Protein AF-A0A972ZF49-F1 (afdb_monomer_lite)

Radius of gyration: 18.85 Å; chains: 1; bounding box: 50×30×50 Å

Structure (mmCIF, N/CA/C/O backbone):
data_AF-A0A972ZF49-F1
#
_entry.id   AF-A0A972ZF49-F1
#
loop_
_atom_site.group_PDB
_atom_site.id
_atom_site.type_symbol
_atom_site.label_atom_id
_atom_site.label_alt_id
_atom_site.label_comp_id
_atom_site.label_asym_id
_atom_site.label_entity_id
_atom_site.label_seq_id
_atom_site.pdbx_PDB_ins_code
_atom_site.Cartn_x
_atom_site.Cartn_y
_atom_site.Cartn_z
_atom_site.occupancy
_atom_site.B_iso_or_equiv
_atom_site.auth_seq_id
_atom_site.auth_comp_id
_atom_site.auth_asym_id
_atom_site.auth_atom_id
_atom_site.pdbx_PDB_model_num
ATOM 1 N N . MET A 1 1 ? -25.012 -12.302 28.440 1.00 57.50 1 MET A N 1
ATOM 2 C CA . MET A 1 1 ? -23.698 -12.709 27.882 1.00 57.50 1 MET A CA 1
ATOM 3 C C . MET A 1 1 ? -23.263 -11.919 26.637 1.00 57.50 1 MET A C 1
ATOM 5 O O . MET A 1 1 ? -22.066 -11.767 26.459 1.00 57.50 1 MET A O 1
ATOM 9 N N . LEU A 1 2 ? -24.168 -11.318 25.848 1.00 57.53 2 LEU A N 1
ATOM 10 C CA . LEU A 1 2 ? -23.852 -10.556 24.614 1.00 57.53 2 LEU A CA 1
ATOM 11 C C . LEU A 1 2 ? -22.966 -9.295 24.781 1.00 57.53 2 LEU A C 1
ATOM 13 O O . LEU A 1 2 ? -22.313 -8.860 23.836 1.00 57.53 2 LEU A O 1
ATOM 17 N N . CYS A 1 3 ? -22.906 -8.703 25.979 1.00 59.31 3 CYS A N 1
ATOM 18 C CA . CYS A 1 3 ? -22.108 -7.491 26.221 1.00 59.31 3 CYS A CA 1
ATOM 19 C C . CYS A 1 3 ? -20.588 -7.744 26.172 1.00 59.31 3 CYS A C 1
ATOM 21 O O . CYS A 1 3 ? -19.815 -6.828 25.915 1.00 59.31 3 CYS A O 1
ATOM 23 N N . ASN A 1 4 ? -20.148 -8.984 26.416 1.00 68.38 4 ASN A N 1
ATOM 24 C CA . ASN A 1 4 ? -18.722 -9.296 26.533 1.00 68.38 4 ASN A CA 1
ATOM 25 C C . ASN A 1 4 ? -18.070 -9.607 25.171 1.00 68.38 4 ASN A C 1
ATOM 27 O O . ASN A 1 4 ? -16.895 -9.321 24.959 1.00 68.38 4 ASN A O 1
ATOM 31 N N . GLU A 1 5 ? -18.838 -10.151 24.223 1.00 69.31 5 GLU A N 1
ATOM 32 C CA . GLU A 1 5 ? -18.345 -10.487 22.878 1.00 69.31 5 GLU A CA 1
ATOM 33 C C . GLU A 1 5 ? -18.161 -9.237 22.011 1.00 69.31 5 GLU A C 1
ATOM 35 O O . GLU A 1 5 ? -17.127 -9.061 21.373 1.00 69.31 5 GLU A O 1
ATOM 40 N N . THR A 1 6 ? -19.097 -8.291 22.086 1.00 68.44 6 THR A N 1
ATOM 41 C CA . THR A 1 6 ? -19.036 -7.040 21.310 1.00 68.44 6 THR A CA 1
ATOM 42 C C . THR A 1 6 ? -17.862 -6.140 21.711 1.00 68.44 6 THR A C 1
ATOM 44 O O . THR A 1 6 ? -17.218 -5.525 20.856 1.00 68.44 6 THR A O 1
ATOM 47 N N . ALA A 1 7 ? -17.528 -6.091 23.003 1.00 73.06 7 ALA A N 1
ATOM 48 C CA . ALA A 1 7 ? -16.348 -5.380 23.493 1.00 73.06 7 ALA A CA 1
ATOM 49 C C . ALA A 1 7 ? -15.038 -6.037 23.016 1.00 73.06 7 ALA A C 1
ATOM 51 O O . ALA A 1 7 ? -14.079 -5.343 22.663 1.00 73.06 7 ALA A O 1
ATOM 52 N N . LYS A 1 8 ? -15.009 -7.374 22.960 1.00 79.19 8 LYS A N 1
ATOM 53 C CA . LYS A 1 8 ? -13.866 -8.153 22.471 1.00 79.19 8 LYS A CA 1
ATOM 54 C C . LYS A 1 8 ? -13.610 -7.905 20.980 1.00 79.19 8 LYS A C 1
ATOM 56 O O . LYS A 1 8 ? -12.460 -7.670 20.604 1.00 79.19 8 LYS A O 1
ATOM 61 N N . ASP A 1 9 ? -14.661 -7.857 20.164 1.00 77.31 9 ASP A N 1
ATOM 62 C CA . ASP A 1 9 ? -14.562 -7.594 18.722 1.00 77.31 9 ASP A CA 1
ATOM 63 C C . ASP A 1 9 ? -14.049 -6.179 18.420 1.00 77.31 9 ASP A C 1
ATOM 65 O O . ASP A 1 9 ? -13.185 -5.991 17.560 1.00 77.31 9 ASP A O 1
ATOM 69 N N . SER A 1 10 ? -14.513 -5.177 19.173 1.00 78.06 10 SER A N 1
ATOM 70 C CA . SER A 1 10 ? -14.047 -3.790 19.034 1.00 78.06 10 SER A CA 1
ATOM 71 C C . SER A 1 10 ? -12.555 -3.641 19.362 1.00 78.06 10 SER A C 1
ATOM 73 O O . SER A 1 10 ? -11.805 -2.986 18.627 1.00 78.06 10 SER A O 1
ATOM 75 N N . MET A 1 11 ? -12.088 -4.301 20.428 1.00 84.25 11 MET A N 1
ATOM 76 C CA . MET A 1 11 ? -10.667 -4.314 20.786 1.00 84.25 11 MET A CA 1
ATOM 77 C C . MET A 1 11 ? -9.815 -5.042 19.741 1.00 84.25 11 MET A C 1
ATOM 79 O O . MET A 1 11 ? -8.751 -4.541 19.367 1.00 84.25 11 MET A O 1
ATOM 83 N N . ALA A 1 12 ? -10.284 -6.187 19.234 1.00 85.69 12 ALA A N 1
ATOM 84 C CA . ALA A 1 12 ? -9.600 -6.927 18.177 1.00 85.69 12 ALA A CA 1
ATOM 85 C C . ALA A 1 12 ? -9.478 -6.088 16.894 1.00 85.69 12 ALA A C 1
ATOM 87 O O . ALA A 1 12 ? -8.382 -5.962 16.347 1.00 85.69 12 ALA A O 1
ATOM 88 N N . TYR A 1 13 ? -10.559 -5.427 16.469 1.00 83.69 13 TYR A N 1
ATOM 89 C CA . TYR A 1 13 ? -10.558 -4.566 15.286 1.00 83.69 13 TYR A CA 1
ATOM 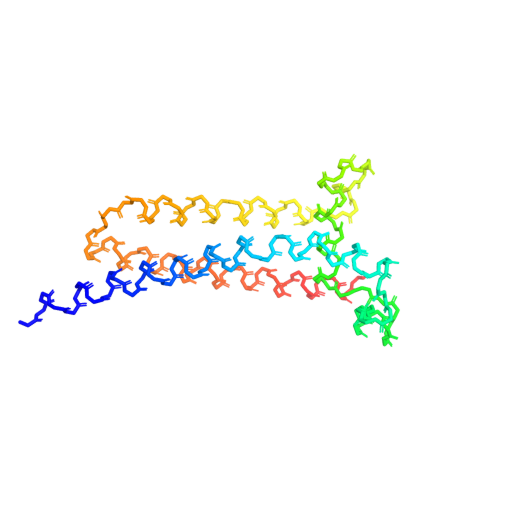90 C C . TYR A 1 13 ? -9.597 -3.377 15.417 1.00 83.69 13 TYR A C 1
ATOM 92 O O . TYR A 1 13 ? -8.849 -3.067 14.484 1.00 83.69 13 TYR A O 1
ATOM 100 N N . ARG A 1 14 ? -9.555 -2.726 16.587 1.00 85.69 14 ARG A N 1
ATOM 101 C CA . ARG A 1 14 ? -8.581 -1.658 16.869 1.00 85.69 14 ARG A CA 1
ATOM 102 C C . ARG A 1 14 ? -7.142 -2.165 16.815 1.00 85.69 14 ARG A C 1
ATOM 104 O O . ARG A 1 14 ? -6.295 -1.506 16.216 1.00 85.69 14 ARG A O 1
ATOM 111 N N . ARG A 1 15 ? -6.863 -3.335 17.397 1.00 88.44 15 ARG A N 1
ATOM 112 C CA . ARG A 1 15 ? -5.525 -3.943 17.364 1.00 88.44 15 ARG A CA 1
ATOM 113 C C . ARG A 1 15 ? -5.091 -4.250 15.932 1.00 88.44 15 ARG A C 1
ATOM 115 O O . ARG A 1 15 ? -3.968 -3.919 15.567 1.00 88.44 15 ARG A O 1
ATOM 122 N N . THR A 1 16 ? -5.977 -4.815 15.115 1.00 87.12 16 THR A N 1
ATOM 123 C CA . THR A 1 16 ? -5.701 -5.098 13.700 1.00 87.12 16 THR A CA 1
ATOM 124 C C . THR A 1 16 ? -5.410 -3.823 12.914 1.00 87.12 16 THR A C 1
ATOM 126 O O . THR A 1 16 ? -4.390 -3.758 12.234 1.00 87.12 16 THR A O 1
ATOM 129 N N . ASN A 1 17 ? -6.225 -2.774 13.067 1.00 85.69 17 ASN A N 1
ATOM 130 C CA . ASN A 1 17 ? -5.968 -1.478 12.426 1.00 85.69 17 ASN A CA 1
ATOM 131 C C . ASN A 1 17 ? -4.616 -0.881 12.829 1.00 85.69 17 ASN A C 1
ATOM 133 O O . ASN A 1 17 ? -3.888 -0.381 11.975 1.00 85.69 17 ASN A O 1
ATOM 137 N N . LEU A 1 18 ? -4.263 -0.963 14.115 1.00 87.81 18 LEU A N 1
ATOM 138 C CA . LEU A 1 18 ? -2.972 -0.493 14.603 1.00 87.81 18 LEU A CA 1
ATOM 139 C C . LEU A 1 18 ? -1.813 -1.290 13.991 1.00 87.81 18 LEU A C 1
ATOM 141 O O . LEU A 1 18 ? -0.847 -0.688 13.536 1.00 87.81 18 LEU A O 1
ATOM 145 N N . MET A 1 19 ? -1.913 -2.622 13.933 1.00 87.25 19 MET A N 1
ATOM 146 C CA . MET A 1 19 ? -0.890 -3.463 13.298 1.00 87.25 19 MET A CA 1
ATOM 147 C C . MET A 1 19 ? -0.722 -3.129 11.815 1.00 87.25 19 MET A C 1
ATOM 149 O O . MET A 1 19 ? 0.408 -3.030 11.346 1.00 87.25 19 MET A O 1
ATOM 153 N N . ILE A 1 20 ? -1.821 -2.901 11.093 1.00 84.88 20 ILE A N 1
ATOM 154 C CA . ILE A 1 20 ? -1.777 -2.518 9.676 1.00 84.88 20 ILE A CA 1
ATOM 155 C C . ILE A 1 20 ? -1.115 -1.147 9.511 1.00 84.88 20 ILE A C 1
ATOM 157 O O . ILE A 1 20 ? -0.224 -1.000 8.679 1.00 84.88 20 ILE A O 1
ATOM 161 N N . MET A 1 21 ? -1.487 -0.157 10.328 1.00 85.12 21 MET A N 1
ATOM 162 C CA . MET A 1 21 ? -0.864 1.170 10.285 1.00 85.12 21 MET A CA 1
ATOM 163 C C . MET A 1 21 ? 0.629 1.125 10.613 1.00 85.12 21 MET A C 1
ATOM 165 O O . MET A 1 21 ? 1.419 1.761 9.921 1.00 85.12 21 MET A O 1
ATOM 169 N N . LEU A 1 22 ? 1.031 0.362 11.632 1.00 86.06 22 LEU A N 1
ATOM 170 C CA . LEU A 1 22 ? 2.442 0.163 11.969 1.00 86.06 22 LEU A CA 1
ATOM 171 C C . LEU A 1 22 ? 3.189 -0.567 10.848 1.00 86.06 22 LEU A C 1
ATOM 173 O O . LEU A 1 22 ? 4.314 -0.194 10.532 1.00 86.06 22 LEU A O 1
ATOM 177 N N . GLY A 1 23 ? 2.557 -1.557 10.212 1.00 84.19 23 GLY A N 1
ATOM 178 C CA . GLY A 1 23 ? 3.098 -2.244 9.042 1.00 84.19 23 GLY A CA 1
ATOM 179 C C . GLY A 1 23 ? 3.348 -1.282 7.883 1.00 84.19 23 GLY A C 1
ATOM 180 O O . GLY A 1 23 ? 4.449 -1.253 7.337 1.00 84.19 23 GLY A O 1
ATOM 181 N N . TRP A 1 24 ? 2.377 -0.426 7.566 1.00 79.62 24 TRP A N 1
ATOM 182 C CA . TRP A 1 24 ? 2.527 0.622 6.556 1.00 79.62 24 TRP A CA 1
ATOM 183 C C . TRP A 1 24 ? 3.642 1.610 6.912 1.00 79.62 24 TRP A C 1
ATOM 185 O O . TRP A 1 24 ? 4.553 1.817 6.110 1.00 79.62 24 TRP A O 1
ATOM 195 N N . LEU A 1 25 ? 3.623 2.167 8.126 1.00 81.12 25 LEU A N 1
ATOM 196 C CA . LEU A 1 25 ? 4.641 3.110 8.595 1.00 81.12 25 LEU A CA 1
ATOM 197 C C . LEU A 1 25 ? 6.043 2.495 8.632 1.00 81.12 25 LEU A C 1
ATOM 199 O O . LEU A 1 25 ? 7.004 3.204 8.363 1.00 81.12 25 LEU A O 1
ATOM 203 N N . GLY A 1 26 ? 6.171 1.201 8.929 1.00 79.81 26 GLY A N 1
ATOM 204 C CA . GLY A 1 26 ? 7.441 0.476 8.871 1.00 79.81 26 GLY A CA 1
ATOM 205 C C . GLY A 1 26 ? 7.878 0.144 7.442 1.00 79.81 26 GLY A C 1
ATOM 206 O O . GLY A 1 26 ? 9.067 0.188 7.132 1.00 79.81 26 GLY A O 1
ATOM 207 N N . SER A 1 27 ? 6.928 -0.136 6.548 1.00 74.94 27 SER A N 1
ATOM 208 C CA . SER A 1 27 ? 7.214 -0.483 5.152 1.00 74.94 27 SER A CA 1
ATOM 209 C C . SER A 1 27 ? 7.683 0.710 4.319 1.00 74.94 27 SER A C 1
ATOM 211 O O . SER A 1 27 ? 8.505 0.523 3.429 1.00 74.94 27 SER A O 1
ATOM 213 N N . ILE A 1 28 ? 7.237 1.936 4.616 1.00 73.88 28 ILE A N 1
ATOM 214 C CA . ILE A 1 28 ? 7.633 3.140 3.866 1.00 73.88 28 ILE A CA 1
ATOM 215 C C . ILE A 1 28 ? 9.152 3.400 3.970 1.00 73.88 28 ILE A C 1
ATOM 217 O O . ILE A 1 28 ? 9.799 3.483 2.925 1.00 73.88 28 ILE A O 1
ATOM 221 N N . PRO A 1 29 ? 9.771 3.467 5.168 1.00 71.62 29 PRO A N 1
ATOM 222 C CA . PRO A 1 29 ? 11.221 3.568 5.307 1.00 71.62 29 PRO A CA 1
ATOM 223 C C . PRO A 1 29 ? 11.958 2.434 4.603 1.00 71.62 29 PRO A C 1
ATOM 225 O O . PRO A 1 29 ? 12.968 2.690 3.959 1.00 71.62 29 PRO A O 1
ATOM 228 N N . VAL A 1 30 ? 11.442 1.202 4.668 1.00 71.38 30 VAL A N 1
ATOM 229 C CA . VAL A 1 30 ? 12.044 0.050 3.982 1.00 71.38 30 VAL A CA 1
ATOM 230 C C . VAL A 1 30 ? 11.983 0.231 2.464 1.00 71.38 30 VAL A C 1
ATOM 232 O O . VAL A 1 30 ? 13.007 0.104 1.802 1.00 71.38 30 VAL A O 1
ATOM 235 N N . LEU A 1 31 ? 10.836 0.612 1.900 1.00 70.19 31 LEU A N 1
ATOM 236 C CA . LEU A 1 31 ? 10.674 0.884 0.466 1.00 70.19 31 LEU A CA 1
ATOM 237 C C . LEU A 1 31 ? 11.590 2.018 -0.020 1.00 70.19 31 LEU A C 1
ATOM 239 O O . LEU A 1 31 ? 12.085 1.973 -1.146 1.00 70.19 31 LEU A O 1
ATOM 243 N N . LEU A 1 32 ? 11.845 3.017 0.827 1.00 69.38 32 LEU A N 1
ATOM 244 C CA . LEU A 1 32 ? 12.759 4.123 0.529 1.00 69.38 32 LEU A CA 1
ATOM 245 C C . LEU A 1 32 ? 14.236 3.743 0.698 1.00 69.38 32 LEU A C 1
ATOM 247 O O . LEU A 1 32 ? 15.080 4.224 -0.063 1.00 69.38 32 LEU A O 1
ATOM 251 N N . ALA A 1 33 ? 14.547 2.882 1.668 1.00 72.50 33 ALA A N 1
ATOM 252 C CA . ALA A 1 33 ? 15.901 2.448 1.988 1.00 72.50 33 ALA A CA 1
ATOM 253 C C . ALA A 1 33 ? 16.402 1.347 1.050 1.00 72.50 33 ALA A C 1
ATOM 255 O O . ALA A 1 33 ? 17.576 1.358 0.700 1.00 72.50 33 ALA A O 1
ATOM 256 N N . VAL A 1 34 ? 15.540 0.434 0.591 1.00 72.75 34 VAL A N 1
ATOM 257 C CA . VAL A 1 34 ? 15.919 -0.705 -0.265 1.00 72.75 34 VAL A CA 1
ATOM 258 C C . VAL A 1 34 ? 16.723 -0.283 -1.500 1.00 72.75 34 VAL A C 1
ATOM 260 O O . VAL A 1 34 ? 17.764 -0.882 -1.732 1.00 72.75 34 VAL A O 1
ATOM 263 N N . PRO A 1 35 ? 16.369 0.768 -2.260 1.00 67.44 35 PRO A N 1
ATOM 264 C CA . PRO A 1 35 ? 17.189 1.193 -3.393 1.00 67.44 35 PRO A CA 1
ATOM 265 C C . PRO A 1 35 ? 18.560 1.752 -2.989 1.00 67.44 35 PRO A C 1
ATOM 267 O O . PRO A 1 35 ? 19.527 1.611 -3.733 1.00 67.44 35 PRO A O 1
ATOM 270 N N . TRP A 1 36 ? 18.659 2.411 -1.829 1.00 73.44 36 TRP A N 1
ATOM 271 C CA . TRP A 1 36 ? 19.944 2.860 -1.280 1.00 73.44 36 TRP A CA 1
ATOM 272 C C . TRP A 1 36 ? 20.784 1.653 -0.843 1.00 73.44 36 TRP A C 1
ATOM 274 O O . TRP A 1 36 ? 21.946 1.543 -1.225 1.00 73.44 36 TRP A O 1
ATOM 284 N N . LEU A 1 37 ? 20.165 0.694 -0.149 1.00 76.94 37 LEU A N 1
ATOM 285 C CA . LEU A 1 37 ? 20.777 -0.572 0.252 1.00 76.94 37 LEU A CA 1
ATOM 286 C C . LEU A 1 37 ? 21.215 -1.397 -0.962 1.00 76.94 37 LEU A C 1
ATOM 288 O O . LEU A 1 37 ? 22.308 -1.931 -0.950 1.00 76.94 37 LEU A O 1
ATOM 292 N N . GLN A 1 38 ? 20.444 -1.451 -2.044 1.00 71.69 38 GLN A N 1
ATOM 293 C CA . GLN A 1 38 ? 20.864 -2.105 -3.287 1.00 71.69 38 GLN A CA 1
ATOM 294 C C . GLN A 1 38 ? 22.054 -1.390 -3.938 1.00 71.69 38 GLN A C 1
ATOM 296 O O . GLN A 1 38 ? 22.946 -2.045 -4.467 1.00 71.69 38 GLN A O 1
ATOM 301 N N . THR A 1 39 ? 22.105 -0.056 -3.866 1.00 72.06 39 THR A N 1
ATOM 302 C CA . THR A 1 39 ? 23.211 0.730 -4.440 1.00 72.06 39 THR A CA 1
ATOM 303 C C . THR A 1 39 ? 24.517 0.528 -3.665 1.00 72.06 39 THR A C 1
ATOM 305 O O . THR A 1 39 ? 25.578 0.421 -4.270 1.00 72.06 39 THR A O 1
ATOM 308 N N . HIS A 1 40 ? 24.453 0.469 -2.331 1.00 81.12 40 HIS A N 1
ATOM 309 C CA . HIS A 1 40 ? 25.642 0.437 -1.467 1.00 81.12 40 HIS A CA 1
ATOM 310 C C . HIS A 1 40 ? 25.979 -0.952 -0.900 1.00 81.12 40 HIS A C 1
ATOM 312 O O . HIS A 1 40 ? 27.123 -1.210 -0.539 1.00 81.12 40 HIS A O 1
ATOM 318 N N . LEU A 1 41 ? 24.999 -1.852 -0.828 1.00 83.12 41 LEU A N 1
ATOM 319 C CA . LEU A 1 41 ? 25.074 -3.202 -0.256 1.00 83.12 41 LEU A CA 1
ATOM 320 C C . LEU A 1 41 ? 24.423 -4.242 -1.190 1.00 83.12 41 LEU A C 1
ATOM 322 O O . LEU A 1 41 ? 23.880 -5.241 -0.723 1.00 83.12 41 LEU A O 1
ATOM 326 N N . GLY A 1 42 ? 24.466 -4.032 -2.511 1.00 70.00 42 GLY A N 1
ATOM 327 C CA . GLY A 1 42 ? 23.820 -4.911 -3.500 1.00 70.00 42 GLY A CA 1
ATOM 328 C C . GLY A 1 42 ? 24.277 -6.377 -3.470 1.00 70.00 42 GLY A C 1
ATOM 329 O O . GLY A 1 42 ? 23.554 -7.254 -3.928 1.00 70.00 42 GLY A O 1
ATOM 330 N N . TRP A 1 43 ? 25.438 -6.665 -2.869 1.00 79.44 43 TRP A N 1
ATOM 331 C CA . TRP A 1 43 ? 25.904 -8.032 -2.609 1.00 79.44 43 TRP A CA 1
ATOM 332 C C . TRP A 1 43 ? 25.086 -8.755 -1.521 1.00 79.44 43 TRP A C 1
ATOM 334 O O . TRP A 1 43 ? 24.992 -9.978 -1.544 1.00 79.44 43 TRP A O 1
ATOM 344 N N . LEU A 1 44 ? 24.486 -8.008 -0.587 1.00 79.31 44 LEU A N 1
ATOM 345 C CA . LEU A 1 44 ? 23.603 -8.514 0.470 1.00 79.31 44 LEU A CA 1
ATOM 346 C C . LEU A 1 44 ? 22.122 -8.410 0.072 1.00 79.31 44 LEU A C 1
ATOM 348 O O . LEU A 1 44 ? 21.304 -9.220 0.500 1.00 79.31 44 LEU A O 1
ATOM 352 N N . TYR A 1 45 ? 21.786 -7.419 -0.758 1.00 69.56 45 TYR A N 1
ATOM 353 C CA . TYR A 1 45 ? 20.439 -7.176 -1.270 1.00 69.56 45 TYR A CA 1
ATOM 354 C C . TYR A 1 45 ? 20.392 -7.409 -2.783 1.00 69.56 45 TYR A C 1
ATOM 356 O O . TYR A 1 45 ? 20.513 -6.445 -3.546 1.00 69.56 45 TYR A O 1
ATOM 364 N N . PRO A 1 46 ? 20.214 -8.668 -3.230 1.00 67.88 46 PRO A N 1
ATOM 365 C CA . PRO A 1 46 ? 20.152 -8.979 -4.648 1.00 67.88 46 PRO A CA 1
ATOM 366 C C . PRO A 1 46 ? 18.998 -8.242 -5.341 1.00 67.88 46 PRO A C 1
ATOM 368 O O . PRO A 1 46 ? 17.985 -7.877 -4.733 1.00 67.88 46 PRO A O 1
ATOM 371 N N . SER A 1 47 ? 19.161 -8.026 -6.645 1.00 72.88 47 SER A N 1
ATOM 372 C CA . SER A 1 47 ? 18.090 -7.562 -7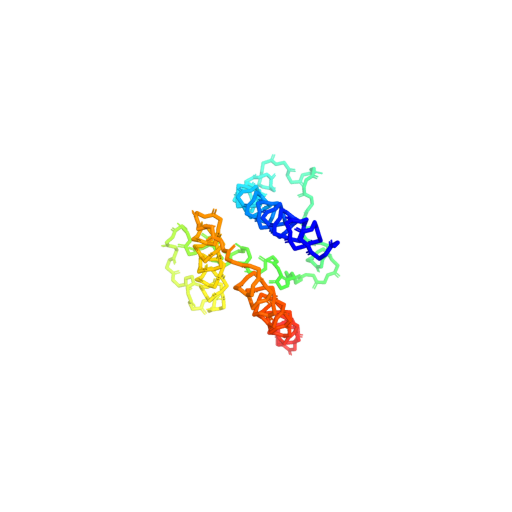.528 1.00 72.88 47 SER A CA 1
ATOM 373 C C . SER A 1 47 ? 16.877 -8.499 -7.484 1.00 72.88 47 SER A C 1
ATOM 375 O O . SER A 1 47 ? 16.942 -9.629 -6.995 1.00 72.88 47 SER A O 1
ATOM 377 N N . CYS A 1 48 ? 15.735 -8.015 -7.977 1.00 78.06 48 CYS A N 1
ATOM 378 C CA . CYS A 1 48 ? 14.504 -8.797 -8.021 1.00 78.06 48 CYS A CA 1
ATOM 379 C C . CYS A 1 48 ? 14.752 -10.153 -8.700 1.00 78.06 48 CYS A C 1
ATOM 381 O O . CYS A 1 48 ? 15.294 -10.191 -9.801 1.00 78.06 48 CYS A O 1
ATOM 383 N N . LEU A 1 49 ? 14.299 -11.261 -8.104 1.00 77.44 49 LEU A N 1
ATOM 384 C CA . LEU A 1 49 ? 14.468 -12.594 -8.699 1.00 77.44 49 LEU A CA 1
ATOM 385 C C . LEU A 1 49 ? 13.914 -12.659 -10.132 1.00 77.44 49 LEU A C 1
ATOM 387 O O . LEU A 1 49 ? 14.487 -13.308 -10.997 1.00 77.44 49 LEU A O 1
ATOM 391 N N . LEU A 1 50 ? 12.816 -11.952 -10.410 1.00 77.44 50 LEU A N 1
ATOM 392 C CA . LEU A 1 50 ? 12.243 -11.909 -11.753 1.00 77.44 50 LEU A CA 1
ATOM 393 C C . LEU A 1 50 ? 13.134 -11.160 -12.753 1.00 77.44 50 LEU A C 1
ATOM 395 O O . LEU A 1 50 ? 13.233 -11.557 -13.912 1.00 77.44 50 LEU A O 1
ATOM 399 N N . GLU A 1 51 ? 13.818 -10.119 -12.287 1.00 80.31 51 GLU A N 1
ATOM 400 C CA . GLU A 1 51 ? 14.797 -9.380 -13.079 1.00 80.31 51 GLU A CA 1
ATOM 401 C C . GLU A 1 51 ? 16.020 -10.253 -13.359 1.00 80.31 51 GLU A C 1
ATOM 403 O O . GLU A 1 51 ? 16.472 -10.319 -14.496 1.00 80.31 51 GLU A O 1
ATOM 408 N N . GLN A 1 52 ? 16.482 -11.016 -12.368 1.00 80.56 52 GLN A N 1
ATOM 409 C CA . GLN A 1 52 ? 17.587 -11.962 -12.534 1.00 80.56 52 GLN A CA 1
ATOM 410 C C . GLN A 1 52 ? 17.247 -13.101 -13.500 1.00 80.56 52 GLN A C 1
ATOM 412 O O . GLN A 1 52 ? 18.069 -13.469 -14.334 1.00 80.56 52 GLN A O 1
ATOM 417 N N . LEU A 1 53 ? 16.038 -13.661 -13.402 1.00 82.25 53 LEU A N 1
ATOM 418 C CA . LEU A 1 53 ? 15.638 -14.823 -14.197 1.00 82.25 53 LEU A CA 1
ATOM 419 C C . LEU A 1 53 ? 15.159 -14.463 -15.605 1.00 82.25 53 LEU A C 1
ATOM 421 O O . LEU A 1 53 ? 15.280 -15.283 -16.513 1.00 82.25 53 LEU A O 1
ATOM 425 N N . ARG A 1 54 ? 14.547 -13.288 -15.792 1.00 79.56 54 ARG A N 1
ATOM 426 C CA . ARG A 1 54 ? 13.876 -12.921 -17.053 1.00 79.56 54 ARG A CA 1
ATOM 427 C C . ARG A 1 54 ? 14.273 -11.561 -17.616 1.00 79.56 54 ARG A C 1
ATOM 429 O O . ARG A 1 54 ? 13.706 -11.157 -18.628 1.00 79.56 54 ARG A O 1
ATOM 436 N N . GLY A 1 55 ? 15.190 -10.838 -16.973 1.00 77.62 55 GLY A N 1
ATOM 437 C CA . GLY A 1 55 ? 15.586 -9.490 -17.392 1.00 77.62 55 GLY A CA 1
ATOM 438 C C . GLY A 1 55 ? 14.458 -8.457 -17.303 1.00 77.62 55 GLY A C 1
ATOM 439 O O . GLY A 1 55 ? 14.553 -7.400 -17.919 1.00 77.62 55 GLY A O 1
ATOM 440 N N . ARG A 1 56 ? 13.365 -8.756 -16.582 1.00 73.94 56 ARG A N 1
ATOM 441 C CA . ARG A 1 56 ? 12.205 -7.866 -16.412 1.00 73.94 56 ARG A CA 1
ATOM 442 C C . ARG A 1 56 ? 11.954 -7.589 -14.937 1.00 73.94 56 ARG A C 1
ATOM 444 O O . ARG A 1 56 ? 11.946 -8.511 -14.124 1.00 73.94 56 ARG A O 1
ATOM 451 N N . THR A 1 57 ? 11.686 -6.335 -14.589 1.00 76.00 57 THR A N 1
ATOM 452 C CA . THR A 1 57 ? 11.259 -5.979 -13.231 1.00 76.00 57 THR A CA 1
ATOM 453 C C . THR A 1 57 ? 9.890 -6.590 -12.937 1.00 76.00 57 THR A C 1
ATOM 455 O O . THR A 1 57 ? 9.047 -6.704 -13.823 1.00 76.00 57 THR A O 1
ATOM 458 N N . CYS A 1 58 ? 9.646 -7.026 -11.699 1.00 79.94 58 CYS A N 1
ATOM 459 C CA . CYS A 1 58 ? 8.313 -7.496 -11.325 1.00 79.94 58 CYS A CA 1
ATOM 460 C C . CYS A 1 58 ? 7.342 -6.314 -11.131 1.00 79.94 58 CYS A C 1
ATOM 462 O O . CYS A 1 58 ? 7.795 -5.194 -10.867 1.00 79.94 58 CYS A O 1
ATOM 464 N N . PRO A 1 59 ? 6.015 -6.545 -11.176 1.00 78.12 59 PRO A N 1
ATOM 465 C CA . PRO A 1 59 ? 5.013 -5.490 -11.028 1.00 78.12 59 PRO A CA 1
ATOM 466 C C . PRO A 1 59 ? 5.191 -4.656 -9.749 1.00 78.12 59 PRO A C 1
ATOM 468 O O . PRO A 1 59 ? 4.948 -3.450 -9.762 1.00 78.12 59 PRO A O 1
ATOM 471 N N . MET A 1 60 ? 5.650 -5.286 -8.657 1.00 77.00 60 MET A N 1
ATOM 472 C CA . MET A 1 60 ? 5.990 -4.611 -7.396 1.00 77.00 60 MET A CA 1
ATOM 473 C C . MET A 1 60 ? 7.243 -3.742 -7.512 1.00 77.00 60 MET A C 1
ATOM 475 O O . MET A 1 60 ? 7.220 -2.590 -7.096 1.00 77.00 60 MET A O 1
ATOM 479 N N . CYS A 1 61 ? 8.327 -4.246 -8.106 1.00 77.56 61 CYS A N 1
ATOM 480 C CA . CYS A 1 61 ? 9.544 -3.458 -8.316 1.00 77.56 61 CYS A CA 1
ATOM 481 C C . CYS A 1 61 ? 9.290 -2.257 -9.239 1.00 77.56 61 CYS A C 1
ATOM 483 O O . CYS A 1 61 ? 9.797 -1.165 -8.973 1.00 77.56 61 CYS A O 1
ATOM 485 N N . GLY A 1 62 ? 8.463 -2.431 -10.276 1.00 76.06 62 GLY A N 1
ATOM 486 C CA . GLY A 1 62 ? 7.995 -1.341 -11.135 1.00 76.06 62 GLY A CA 1
ATOM 487 C C . GLY A 1 62 ? 7.194 -0.289 -10.363 1.00 76.06 62 GLY A C 1
ATOM 488 O O . GLY A 1 62 ? 7.457 0.906 -10.500 1.00 76.06 62 GLY A O 1
ATOM 489 N N . LEU A 1 63 ? 6.286 -0.724 -9.483 1.00 76.81 63 LEU A N 1
ATOM 490 C CA . LEU A 1 63 ? 5.508 0.172 -8.626 1.00 76.81 63 LEU A CA 1
ATOM 491 C C . LEU A 1 63 ? 6.404 0.963 -7.659 1.00 76.81 63 LEU A C 1
ATOM 493 O O . LEU A 1 63 ? 6.298 2.186 -7.593 1.00 76.81 63 LEU A O 1
ATOM 497 N N . THR A 1 64 ? 7.332 0.299 -6.964 1.00 76.19 64 THR A N 1
ATOM 498 C CA . THR A 1 64 ? 8.283 0.942 -6.038 1.00 76.19 64 THR A CA 1
ATOM 499 C C . THR A 1 64 ? 9.181 1.952 -6.753 1.00 76.19 64 THR A C 1
ATOM 501 O O . THR A 1 64 ? 9.440 3.039 -6.233 1.00 76.19 64 THR A O 1
ATOM 504 N N . THR A 1 65 ? 9.621 1.628 -7.971 1.00 77.12 65 THR A N 1
ATOM 505 C CA . THR A 1 65 ? 10.423 2.536 -8.804 1.00 77.12 65 THR A CA 1
ATOM 506 C C . THR A 1 65 ? 9.619 3.773 -9.197 1.00 77.12 65 THR A C 1
ATOM 508 O O . THR A 1 65 ? 10.104 4.894 -9.029 1.00 77.12 65 THR A O 1
ATOM 511 N N . GLY A 1 66 ? 8.366 3.587 -9.619 1.00 80.31 66 GLY A N 1
ATOM 512 C CA . GLY A 1 66 ? 7.460 4.687 -9.941 1.00 80.31 66 GLY A CA 1
ATOM 513 C C . GLY A 1 66 ? 7.168 5.595 -8.751 1.00 80.31 66 GLY A C 1
ATOM 514 O O . GLY A 1 66 ? 7.292 6.813 -8.863 1.00 80.31 66 GLY A O 1
ATOM 515 N N . LEU A 1 67 ? 6.874 5.017 -7.582 1.00 76.88 67 LEU A N 1
ATOM 516 C CA . LEU A 1 67 ? 6.670 5.775 -6.342 1.00 76.88 67 LEU A CA 1
ATOM 517 C C . LEU A 1 67 ? 7.904 6.618 -5.998 1.00 76.88 67 LEU A C 1
ATOM 519 O O . LEU A 1 67 ? 7.780 7.794 -5.664 1.00 76.88 67 LEU A O 1
ATOM 523 N N . ARG A 1 68 ? 9.107 6.052 -6.132 1.00 77.38 68 ARG A N 1
ATOM 524 C CA . ARG A 1 68 ? 10.359 6.778 -5.889 1.00 77.38 68 ARG A CA 1
ATOM 525 C C . ARG A 1 68 ? 10.561 7.928 -6.874 1.00 77.38 68 ARG A C 1
ATOM 527 O O . ARG A 1 68 ? 10.983 9.004 -6.455 1.00 77.38 68 ARG A O 1
ATOM 534 N N . ALA A 1 69 ? 10.295 7.702 -8.158 1.00 80.00 69 ALA A N 1
ATOM 535 C CA . ALA A 1 69 ? 10.417 8.728 -9.189 1.00 80.00 69 ALA A CA 1
ATOM 536 C C . ALA A 1 69 ? 9.476 9.912 -8.905 1.00 80.00 69 ALA A C 1
ATOM 538 O O . ALA A 1 69 ? 9.904 11.064 -8.992 1.00 80.00 69 ALA A O 1
ATOM 539 N N . ILE A 1 70 ? 8.245 9.626 -8.460 1.00 80.94 70 ILE A N 1
ATOM 540 C CA . ILE A 1 70 ? 7.274 10.635 -8.008 1.00 80.94 70 ILE A CA 1
ATOM 541 C C . ILE A 1 70 ? 7.801 11.392 -6.780 1.00 80.94 70 ILE A C 1
ATOM 543 O O . ILE A 1 70 ? 7.835 12.619 -6.794 1.00 80.94 70 ILE A O 1
ATOM 547 N N . LEU A 1 71 ? 8.273 10.688 -5.743 1.00 77.25 71 LEU A N 1
ATOM 548 C CA . LEU A 1 71 ? 8.784 11.319 -4.513 1.00 77.25 71 LEU A CA 1
ATOM 549 C C . LEU A 1 71 ? 10.028 12.186 -4.747 1.00 77.25 71 LEU A C 1
ATOM 551 O O . LEU A 1 71 ? 10.236 13.168 -4.040 1.00 77.25 71 LEU A O 1
ATOM 555 N N . LYS A 1 72 ? 10.856 11.838 -5.736 1.00 81.75 72 LYS A N 1
ATOM 556 C CA . LYS A 1 72 ? 12.026 12.626 -6.151 1.00 81.75 72 LYS A CA 1
ATOM 557 C C . LYS A 1 72 ? 11.695 13.737 -7.151 1.00 81.75 72 LYS A C 1
ATOM 559 O O . LYS A 1 72 ? 12.622 14.376 -7.640 1.00 81.75 72 LYS A O 1
ATOM 564 N N . ALA A 1 73 ? 10.417 13.936 -7.480 1.00 82.25 73 ALA A N 1
ATOM 565 C CA . ALA A 1 73 ? 9.955 14.891 -8.484 1.00 82.25 73 ALA A CA 1
ATOM 566 C C . ALA A 1 73 ? 10.683 14.749 -9.838 1.00 82.25 73 ALA A C 1
ATOM 568 O O . ALA A 1 73 ? 11.016 15.739 -10.488 1.00 82.25 73 ALA A O 1
ATOM 569 N N . GLN A 1 74 ? 10.957 13.511 -10.268 1.00 84.19 74 GLN A N 1
ATOM 570 C CA . GLN A 1 74 ? 11.610 13.275 -11.554 1.00 84.19 74 GLN A CA 1
ATOM 571 C C . GLN A 1 74 ? 10.667 13.647 -12.712 1.00 84.19 74 GLN A C 1
ATOM 573 O O . GLN A 1 74 ? 9.501 13.232 -12.715 1.00 84.19 74 GLN A O 1
ATOM 578 N N . PRO A 1 75 ? 11.146 14.398 -13.720 1.00 77.00 75 PRO A N 1
ATOM 579 C CA . PRO A 1 75 ? 10.334 14.742 -14.881 1.00 77.00 75 PRO A CA 1
ATOM 580 C C . PRO A 1 75 ? 9.914 13.468 -15.631 1.00 77.00 75 PRO A C 1
ATOM 582 O O . PRO A 1 75 ? 10.724 12.573 -15.854 1.00 77.00 75 PRO A O 1
ATOM 585 N N . GLY A 1 76 ? 8.630 13.367 -15.987 1.00 77.06 76 GLY A N 1
ATOM 586 C CA . GLY A 1 76 ? 8.072 12.193 -16.674 1.00 77.06 76 GLY A CA 1
ATOM 587 C C . GLY A 1 76 ? 7.752 10.985 -15.778 1.00 77.06 76 GLY A C 1
ATOM 588 O O . GLY A 1 76 ? 7.293 9.962 -16.279 1.00 77.06 76 GLY A O 1
ATOM 589 N N . ALA A 1 77 ? 7.918 11.075 -14.452 1.00 75.25 77 ALA A N 1
ATOM 590 C CA . ALA A 1 77 ? 7.609 9.960 -13.547 1.00 75.25 77 ALA A CA 1
ATOM 591 C C . ALA A 1 77 ? 6.152 9.465 -13.668 1.00 75.25 77 ALA A C 1
ATOM 593 O O . ALA A 1 77 ? 5.895 8.262 -13.671 1.00 75.25 77 ALA A O 1
ATOM 594 N N . LEU A 1 78 ? 5.203 10.395 -13.812 1.00 72.31 78 LEU A N 1
ATOM 595 C CA . LEU A 1 78 ? 3.773 10.089 -13.924 1.00 72.31 78 LEU A CA 1
ATOM 596 C C . LEU A 1 78 ? 3.394 9.458 -15.267 1.00 72.31 78 LEU A C 1
ATOM 598 O O . LEU A 1 78 ? 2.458 8.668 -15.320 1.00 72.31 78 LEU A O 1
ATOM 602 N N . THR A 1 79 ? 4.120 9.774 -16.340 1.00 77.06 79 THR A N 1
ATOM 603 C CA . THR A 1 79 ? 3.889 9.169 -17.658 1.00 77.06 79 THR A CA 1
ATOM 604 C C . THR A 1 79 ? 4.476 7.765 -17.735 1.00 77.06 79 THR A C 1
ATOM 606 O O . THR A 1 79 ? 3.861 6.880 -18.320 1.00 77.06 79 THR A O 1
ATOM 609 N N . SER A 1 80 ? 5.633 7.538 -17.106 1.00 70.06 80 SER A N 1
ATOM 610 C CA . SER A 1 80 ? 6.307 6.234 -17.104 1.00 70.06 80 SER A CA 1
ATOM 611 C C . SER A 1 80 ? 5.688 5.241 -16.115 1.00 70.06 80 SER A C 1
ATOM 613 O O . SER A 1 80 ? 5.798 4.031 -16.301 1.00 70.06 80 SER A O 1
ATOM 615 N N . HIS A 1 81 ? 5.027 5.737 -15.063 1.00 73.75 81 HIS A N 1
ATOM 616 C CA . HIS A 1 81 ? 4.430 4.913 -14.009 1.00 73.75 81 HIS A CA 1
ATOM 617 C C . HIS A 1 81 ? 3.036 5.422 -13.600 1.00 73.75 81 HIS A C 1
ATOM 619 O O . HIS A 1 81 ? 2.832 5.803 -12.443 1.00 73.75 81 HIS A O 1
ATOM 625 N N . PRO A 1 82 ? 2.048 5.406 -14.512 1.00 70.44 82 PRO A N 1
ATOM 626 C CA . PRO A 1 82 ? 0.747 6.046 -14.294 1.00 70.44 82 PRO A CA 1
ATOM 627 C C . PRO A 1 82 ? -0.013 5.483 -13.086 1.00 70.44 82 PRO A C 1
ATOM 629 O O . PRO A 1 82 ? -0.717 6.211 -12.390 1.00 70.44 82 PRO A O 1
ATOM 632 N N . LEU A 1 83 ? 0.178 4.198 -12.781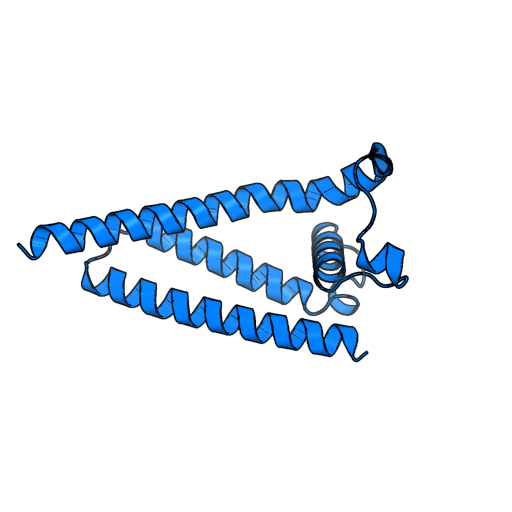 1.00 78.12 83 LEU A N 1
ATOM 633 C CA . LEU A 1 83 ? -0.497 3.528 -11.668 1.00 78.12 83 LEU A CA 1
ATOM 634 C C . LEU A 1 83 ? 0.176 3.766 -10.311 1.00 78.12 83 LEU A C 1
ATOM 636 O O . LEU A 1 83 ? -0.470 3.592 -9.278 1.00 78.12 83 LEU A O 1
ATOM 640 N N . ALA A 1 84 ? 1.443 4.193 -10.281 1.00 77.25 84 ALA A N 1
ATOM 641 C CA . ALA A 1 84 ? 2.147 4.442 -9.024 1.00 77.25 84 ALA A CA 1
ATOM 642 C C . ALA A 1 84 ? 1.479 5.563 -8.219 1.00 77.25 84 ALA A C 1
ATOM 644 O O . ALA A 1 84 ? 1.324 5.439 -7.004 1.00 77.25 84 ALA A O 1
ATOM 645 N N . LEU A 1 85 ? 1.005 6.614 -8.896 1.00 79.25 85 LEU A N 1
ATOM 646 C CA . LEU A 1 85 ? 0.264 7.691 -8.244 1.00 79.25 85 LEU A CA 1
ATOM 647 C C . LEU A 1 85 ? -1.058 7.189 -7.651 1.00 79.25 85 LEU A C 1
ATOM 649 O O . LEU A 1 85 ? -1.370 7.508 -6.508 1.00 79.25 85 LEU A O 1
ATOM 653 N N . THR A 1 86 ? -1.813 6.374 -8.392 1.00 82.81 86 THR A N 1
ATOM 654 C CA . THR A 1 86 ? -3.080 5.808 -7.908 1.00 82.81 86 THR A CA 1
ATOM 655 C C . THR A 1 86 ? -2.869 4.970 -6.651 1.00 82.81 86 THR A C 1
ATOM 657 O O . THR A 1 86 ? -3.550 5.195 -5.655 1.00 82.81 86 THR A O 1
ATOM 660 N N . PHE A 1 87 ? -1.882 4.068 -6.649 1.00 79.38 87 PHE A N 1
ATOM 661 C CA . PHE A 1 87 ? -1.548 3.277 -5.461 1.00 79.38 87 PHE A CA 1
ATOM 662 C C . PHE A 1 87 ? -1.108 4.153 -4.281 1.00 79.38 87 PHE A C 1
ATOM 664 O O . PHE A 1 87 ? -1.520 3.890 -3.152 1.00 79.38 87 PHE A O 1
ATOM 671 N N . MET A 1 88 ? -0.328 5.214 -4.527 1.00 79.88 88 MET A N 1
ATOM 672 C CA . MET A 1 88 ? 0.075 6.160 -3.480 1.00 79.88 88 MET A CA 1
ATOM 673 C C . MET A 1 88 ? -1.135 6.862 -2.855 1.00 79.88 88 MET A C 1
ATOM 675 O O . MET A 1 88 ? -1.261 6.900 -1.631 1.00 79.88 88 MET A O 1
ATOM 679 N N . VAL A 1 89 ? -2.035 7.394 -3.685 1.00 83.69 89 VAL A N 1
ATOM 680 C CA . VAL A 1 89 ? -3.236 8.110 -3.230 1.00 83.69 89 VAL A CA 1
ATOM 681 C C . VAL A 1 89 ? -4.176 7.169 -2.481 1.00 83.69 89 VAL A C 1
ATOM 683 O O . VAL A 1 89 ? -4.652 7.522 -1.403 1.00 83.69 89 VAL A O 1
ATOM 686 N N . CYS A 1 90 ? -4.405 5.959 -2.998 1.00 84.75 90 CYS A N 1
ATOM 687 C CA . CYS A 1 90 ? -5.233 4.956 -2.332 1.00 84.75 90 CYS A CA 1
ATOM 688 C C . CYS A 1 90 ? -4.644 4.532 -0.979 1.00 84.75 90 CYS A C 1
ATOM 690 O O . CYS A 1 90 ? -5.378 4.500 0.006 1.00 84.75 90 CYS A O 1
ATOM 692 N N . GLY A 1 91 ? -3.334 4.273 -0.906 1.00 82.44 91 GLY A N 1
ATOM 693 C CA . GLY A 1 91 ? -2.665 3.915 0.348 1.00 82.44 91 GLY A CA 1
ATOM 694 C C . GLY A 1 91 ? -2.709 5.040 1.386 1.00 82.44 91 GLY A C 1
ATOM 695 O O . GLY A 1 91 ? -2.986 4.799 2.561 1.00 82.44 91 GLY A O 1
ATOM 696 N N . LEU A 1 92 ? -2.517 6.294 0.957 1.00 85.00 92 LEU A N 1
ATOM 697 C CA . LEU A 1 92 ? -2.638 7.452 1.845 1.00 85.00 92 LEU A CA 1
ATOM 698 C C . LEU A 1 92 ? -4.075 7.630 2.353 1.00 85.00 92 LEU A C 1
ATOM 700 O O . LEU A 1 92 ? -4.283 7.857 3.546 1.00 85.00 92 LEU A O 1
ATOM 704 N N . ALA A 1 93 ? -5.066 7.495 1.470 1.00 86.62 93 ALA A N 1
ATOM 705 C CA . ALA A 1 93 ? -6.475 7.558 1.846 1.00 86.62 93 ALA A CA 1
ATOM 706 C C . ALA A 1 93 ? -6.846 6.450 2.846 1.00 86.62 93 ALA A C 1
ATOM 708 O O . ALA A 1 93 ? -7.551 6.722 3.819 1.00 86.62 93 ALA A O 1
ATOM 709 N N . GLU A 1 94 ? -6.330 5.231 2.658 1.00 87.00 94 GLU A N 1
ATOM 710 C CA . GLU A 1 94 ? -6.521 4.120 3.595 1.00 87.00 94 GLU A CA 1
ATOM 711 C C . GLU A 1 94 ? -5.922 4.438 4.973 1.00 87.00 94 GLU A C 1
ATOM 713 O O . GLU A 1 94 ? -6.599 4.286 5.992 1.00 87.00 94 GLU A O 1
ATOM 718 N N . LEU A 1 95 ? -4.686 4.945 5.023 1.00 86.19 95 LEU A N 1
ATOM 719 C CA . LEU A 1 95 ? -4.033 5.332 6.276 1.00 86.19 95 LEU A CA 1
ATOM 720 C C . LEU A 1 95 ? -4.808 6.414 7.029 1.00 86.19 95 LEU A C 1
ATOM 722 O O . LEU A 1 95 ? -5.004 6.299 8.241 1.00 86.19 95 LEU A O 1
ATOM 726 N N . ILE A 1 96 ? -5.283 7.438 6.318 1.00 88.50 96 ILE A N 1
ATOM 727 C CA . ILE A 1 96 ? -6.111 8.498 6.903 1.00 88.50 96 ILE A CA 1
ATOM 728 C C . ILE A 1 96 ? -7.417 7.905 7.439 1.00 88.50 96 ILE A C 1
ATOM 730 O O . ILE A 1 96 ? -7.790 8.176 8.582 1.00 88.50 96 ILE A O 1
ATOM 734 N N . ALA A 1 97 ? -8.093 7.055 6.662 1.00 87.56 97 ALA A N 1
ATOM 735 C CA . ALA A 1 97 ? -9.331 6.409 7.088 1.00 87.56 97 ALA A CA 1
ATOM 736 C C . ALA A 1 97 ? -9.123 5.568 8.359 1.00 87.56 97 ALA A C 1
ATOM 738 O O . ALA A 1 97 ? -9.882 5.710 9.321 1.00 87.56 97 ALA A O 1
ATOM 739 N N . ARG A 1 98 ? -8.061 4.755 8.419 1.00 87.06 98 ARG A N 1
ATOM 740 C CA . ARG A 1 98 ? -7.725 3.955 9.609 1.00 87.06 98 ARG A CA 1
ATOM 741 C C . ARG A 1 98 ? -7.377 4.825 10.815 1.00 87.06 98 ARG A C 1
ATOM 743 O O . ARG A 1 98 ? -7.852 4.540 11.914 1.00 87.06 98 ARG A O 1
ATOM 750 N N . ALA A 1 99 ? -6.622 5.9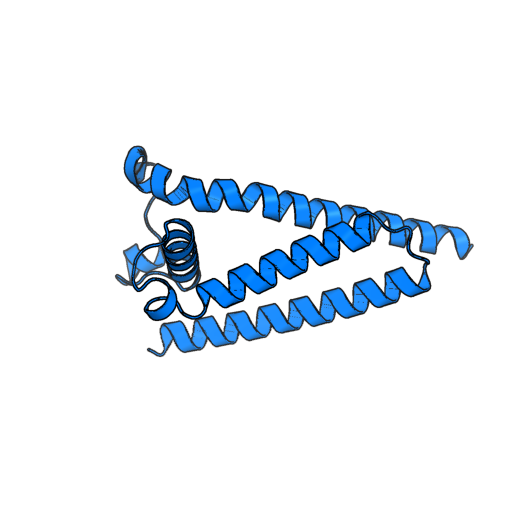08 10.625 1.00 86.25 99 ALA A N 1
ATOM 751 C CA . ALA A 1 99 ? -6.304 6.850 11.697 1.00 86.25 99 ALA A CA 1
ATOM 752 C C . ALA A 1 99 ? -7.576 7.484 12.288 1.00 86.25 99 ALA A C 1
ATOM 754 O O . ALA A 1 99 ? -7.736 7.542 13.509 1.00 86.25 99 ALA A O 1
ATOM 755 N N . LEU A 1 100 ? -8.523 7.884 11.432 1.00 88.31 100 LEU A N 1
ATOM 756 C CA . LEU A 1 100 ? -9.820 8.419 11.857 1.00 88.31 100 LEU A CA 1
ATOM 757 C C . LEU A 1 100 ? -10.661 7.371 12.604 1.00 88.31 100 LEU A C 1
ATOM 759 O O . LEU A 1 100 ? -11.293 7.698 13.613 1.00 88.31 100 LEU A O 1
ATOM 763 N N . LEU A 1 101 ? -10.650 6.114 12.150 1.00 86.19 101 LEU A N 1
ATOM 764 C CA . LEU A 1 101 ? -11.344 5.008 12.821 1.00 86.19 101 LEU A CA 1
ATOM 765 C C . LEU A 1 101 ? -10.727 4.684 14.191 1.00 86.19 101 LEU A C 1
ATOM 767 O O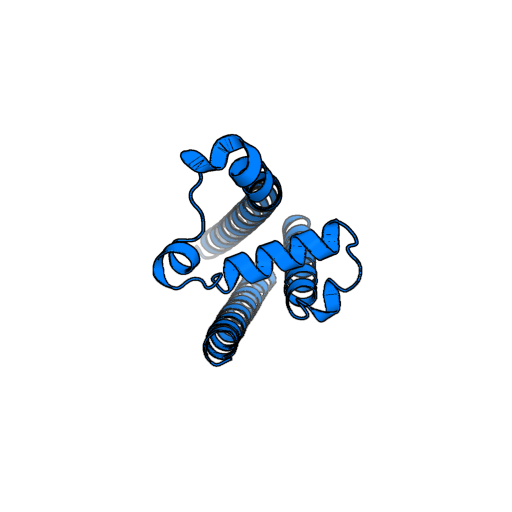 . LEU A 1 101 ? -11.465 4.420 15.140 1.00 86.19 101 LEU A O 1
ATOM 771 N N . LEU A 1 102 ? -9.399 4.753 14.330 1.00 84.44 102 LEU A N 1
ATOM 772 C CA . LEU A 1 102 ? -8.710 4.578 15.615 1.00 84.44 102 LEU A CA 1
ATOM 773 C C . LEU A 1 102 ? -8.963 5.738 16.585 1.00 84.44 102 LEU A C 1
ATOM 775 O O . LEU A 1 102 ? -9.071 5.514 17.795 1.00 84.44 102 LEU A O 1
ATOM 779 N N . ALA A 1 103 ? -9.076 6.967 16.079 1.00 86.44 103 ALA A N 1
ATOM 780 C CA . ALA A 1 103 ? -9.358 8.140 16.902 1.00 86.44 103 ALA A CA 1
ATOM 781 C C . ALA A 1 103 ? -10.787 8.122 17.476 1.00 86.44 103 ALA A C 1
ATOM 783 O O . ALA A 1 103 ? -11.024 8.631 18.573 1.00 86.44 103 ALA A O 1
ATOM 784 N N . ARG A 1 104 ? -11.748 7.503 16.776 1.00 86.62 104 ARG A N 1
ATOM 785 C CA . ARG A 1 104 ? -13.152 7.435 17.211 1.00 86.62 104 ARG A CA 1
ATOM 786 C C . ARG A 1 104 ? -13.441 6.221 18.099 1.00 86.62 104 ARG A C 1
ATOM 788 O O . ARG A 1 104 ? -12.906 5.127 17.915 1.00 86.62 104 ARG A O 1
ATOM 795 N N . ARG A 1 105 ? -14.342 6.397 19.071 1.00 83.50 105 ARG A N 1
ATOM 796 C CA . ARG A 1 105 ? -15.010 5.278 19.754 1.00 83.50 105 ARG A CA 1
ATOM 797 C C . ARG A 1 105 ? -16.226 4.882 18.923 1.00 83.50 105 ARG A C 1
ATOM 799 O O . ARG A 1 105 ? -17.184 5.641 18.850 1.00 83.50 105 ARG A O 1
ATOM 806 N N . LEU A 1 106 ? -16.145 3.730 18.269 1.00 85.06 106 LEU A N 1
ATOM 807 C CA . LEU A 1 106 ? -17.226 3.197 17.445 1.00 85.06 106 LEU A CA 1
ATOM 808 C C . LEU A 1 106 ? -18.184 2.373 18.305 1.00 85.06 106 LEU A C 1
ATOM 810 O O . LEU A 1 106 ? -17.748 1.645 19.200 1.00 85.06 106 LEU A O 1
ATOM 814 N N . THR A 1 107 ? -19.478 2.458 18.008 1.00 88.06 107 THR A N 1
ATOM 815 C CA . THR A 1 107 ? -20.467 1.520 18.551 1.00 88.06 107 THR A CA 1
ATOM 816 C C . THR A 1 107 ? -20.253 0.115 17.962 1.00 88.06 107 THR A C 1
ATOM 818 O O . THR A 1 107 ? -19.571 -0.032 16.937 1.00 88.06 107 THR A O 1
ATOM 821 N N . PRO A 1 108 ? -20.816 -0.948 18.567 1.00 84.81 108 PRO A N 1
ATOM 822 C CA . PRO A 1 108 ? -20.712 -2.302 18.017 1.00 84.81 108 PRO A CA 1
ATOM 823 C C . PRO A 1 108 ? -21.217 -2.408 16.567 1.00 84.81 108 PRO A C 1
ATOM 825 O O . PRO A 1 108 ? -20.535 -2.968 15.711 1.00 84.81 108 PRO A O 1
ATOM 828 N N . GLU A 1 109 ? -22.355 -1.784 16.260 1.00 88.50 109 GLU A N 1
ATOM 829 C CA . GLU A 1 109 ? -22.949 -1.760 14.915 1.00 88.50 109 GLU A CA 1
ATOM 830 C C . GLU A 1 109 ? -22.047 -1.045 13.897 1.00 88.50 109 GLU A C 1
ATOM 832 O O . GLU A 1 109 ? -21.813 -1.546 12.793 1.00 88.50 109 GLU A O 1
ATOM 837 N N . GLN A 1 110 ? -21.473 0.098 14.288 1.00 89.25 110 GLN A N 1
ATOM 838 C CA . GLN A 1 110 ? -20.510 0.834 13.466 1.00 89.25 110 GLN A CA 1
ATOM 839 C C . GLN A 1 110 ? -19.233 0.027 13.226 1.00 89.25 110 GLN A C 1
ATOM 841 O O . GLN A 1 110 ? -18.690 0.057 12.124 1.00 89.25 110 GLN A O 1
ATOM 846 N N . THR A 1 111 ? -18.770 -0.717 14.233 1.00 87.12 111 THR A N 1
ATOM 847 C CA . THR A 1 111 ? -17.586 -1.581 14.125 1.00 87.12 111 THR A CA 1
ATOM 848 C C . THR A 1 111 ? -17.828 -2.697 13.108 1.00 87.12 111 THR A C 1
ATOM 850 O O . THR A 1 111 ? -17.025 -2.883 12.196 1.00 87.12 111 THR A O 1
ATOM 853 N N . GLN A 1 112 ? -18.965 -3.393 13.189 1.00 87.19 112 GLN A N 1
ATOM 854 C CA . GLN A 1 112 ? -19.328 -4.437 12.224 1.00 87.19 112 GLN A CA 1
ATOM 855 C C . GLN A 1 112 ? -19.518 -3.888 10.804 1.00 87.19 112 GLN A C 1
ATOM 857 O O . GLN A 1 112 ? -19.158 -4.541 9.821 1.00 87.19 112 GLN A O 1
ATOM 862 N N . TYR A 1 113 ? -20.085 -2.689 10.668 1.00 90.12 113 TYR A N 1
ATOM 863 C CA . TYR A 1 113 ? -20.169 -2.015 9.375 1.00 90.12 113 TYR A CA 1
ATOM 864 C C . TYR A 1 113 ? -18.777 -1.690 8.815 1.00 90.12 113 TYR A C 1
ATOM 866 O O . TYR A 1 113 ? -18.491 -2.045 7.671 1.00 90.12 113 TYR A O 1
ATOM 874 N N . ALA A 1 114 ? -17.896 -1.102 9.629 1.00 87.62 114 ALA A N 1
ATOM 875 C CA . ALA A 1 114 ? -16.529 -0.772 9.237 1.00 87.62 114 ALA A CA 1
ATOM 876 C C . ALA A 1 114 ? -15.746 -2.016 8.791 1.00 87.62 114 ALA A C 1
ATOM 878 O O . ALA A 1 114 ? -15.131 -1.986 7.731 1.00 87.62 114 ALA A O 1
ATOM 879 N N . ILE A 1 115 ? -15.849 -3.133 9.522 1.00 86.56 115 ILE A N 1
ATOM 880 C CA . ILE A 1 115 ? -15.234 -4.418 9.143 1.00 86.56 115 ILE A CA 1
ATOM 881 C C . ILE A 1 115 ? -15.717 -4.884 7.762 1.00 86.56 115 ILE A C 1
ATOM 883 O O . ILE A 1 115 ? -14.907 -5.269 6.920 1.00 86.56 115 ILE A O 1
ATOM 887 N N . ARG A 1 116 ? -17.031 -4.839 7.499 1.00 90.50 116 ARG A N 1
ATOM 888 C CA . ARG A 1 116 ? -17.597 -5.270 6.207 1.00 90.50 116 ARG A CA 1
ATOM 889 C C . ARG A 1 116 ? -17.124 -4.399 5.046 1.00 90.50 116 ARG A C 1
ATOM 891 O O . ARG A 1 116 ? -16.854 -4.925 3.968 1.00 90.50 116 ARG A O 1
ATOM 898 N N . VAL A 1 117 ? -17.048 -3.086 5.250 1.00 89.19 117 VAL A N 1
ATOM 899 C CA . VAL A 1 117 ? -16.535 -2.155 4.236 1.00 89.19 117 VAL A CA 1
ATOM 900 C C . VAL A 1 117 ? -15.043 -2.386 4.003 1.00 89.19 117 VAL A C 1
ATOM 902 O O . VAL A 1 117 ? -14.637 -2.485 2.848 1.00 89.19 117 VAL A O 1
ATOM 905 N N . ASP A 1 118 ? -14.255 -2.554 5.069 1.00 87.25 118 ASP A N 1
ATOM 906 C CA . ASP A 1 118 ? -12.810 -2.807 4.991 1.00 87.25 118 ASP A CA 1
ATOM 907 C C . ASP A 1 118 ? -12.522 -4.083 4.186 1.00 87.25 118 ASP A C 1
ATOM 909 O O . ASP A 1 118 ? -11.753 -4.056 3.227 1.00 87.25 118 ASP A O 1
ATOM 913 N N . LEU A 1 119 ? -13.229 -5.179 4.482 1.00 87.56 119 LEU A N 1
ATOM 914 C CA . LEU A 1 119 ? -13.121 -6.441 3.741 1.00 87.56 119 LEU A CA 1
ATOM 915 C C . LEU A 1 119 ? -13.421 -6.279 2.246 1.00 87.56 119 LEU A C 1
ATOM 917 O O . LEU A 1 119 ? -12.678 -6.790 1.409 1.00 87.56 119 LEU A O 1
ATOM 921 N N . ARG A 1 120 ? -14.497 -5.563 1.896 1.00 90.38 120 ARG A N 1
ATOM 922 C CA . ARG A 1 120 ? -14.870 -5.324 0.491 1.00 90.38 120 ARG A CA 1
ATOM 923 C C . ARG A 1 120 ? -13.837 -4.468 -0.232 1.00 90.38 120 ARG A C 1
ATOM 925 O O . ARG A 1 120 ? -13.503 -4.772 -1.374 1.00 90.38 120 ARG A O 1
ATOM 932 N N . LEU A 1 121 ? -13.320 -3.434 0.432 1.00 86.62 121 LEU A N 1
ATOM 933 C CA . LEU A 1 121 ? -12.273 -2.573 -0.110 1.00 86.62 121 LEU A CA 1
ATOM 934 C C . LEU A 1 121 ? -11.005 -3.384 -0.411 1.00 86.62 121 LEU A C 1
ATOM 936 O O . LEU A 1 121 ? -10.490 -3.317 -1.522 1.00 86.62 121 LEU A O 1
ATOM 940 N N . HIS A 1 122 ? -10.548 -4.204 0.538 1.00 86.25 122 HIS A N 1
ATOM 941 C CA . HIS A 1 122 ? -9.346 -5.025 0.370 1.00 86.25 122 HIS A CA 1
ATOM 942 C C . HIS A 1 122 ? -9.522 -6.094 -0.704 1.00 86.25 122 HIS A C 1
ATOM 944 O O . HIS A 1 122 ? -8.630 -6.279 -1.527 1.00 86.25 122 HIS A O 1
ATOM 950 N N . ALA A 1 123 ? -10.681 -6.757 -0.750 1.00 86.94 123 ALA A N 1
ATOM 951 C CA . ALA A 1 123 ? -10.995 -7.693 -1.825 1.00 86.94 123 ALA A CA 1
ATOM 952 C C . ALA A 1 123 ? -10.944 -7.001 -3.199 1.00 86.94 123 ALA A C 1
ATOM 954 O O . ALA A 1 123 ? -10.330 -7.524 -4.128 1.00 86.94 123 ALA A O 1
ATOM 955 N N . GLY A 1 124 ? -11.515 -5.797 -3.311 1.00 87.62 124 GLY A N 1
ATOM 956 C CA . GLY A 1 124 ? -11.436 -4.980 -4.521 1.00 87.62 124 GLY A CA 1
ATOM 957 C C . GLY A 1 124 ? -9.999 -4.611 -4.896 1.00 87.62 124 GLY A C 1
ATOM 958 O O . GLY A 1 124 ? -9.604 -4.798 -6.044 1.00 87.62 124 GLY A O 1
ATOM 959 N N . LEU A 1 125 ? -9.191 -4.158 -3.933 1.00 84.44 125 LEU A N 1
ATOM 960 C CA . LEU A 1 125 ? -7.778 -3.824 -4.150 1.00 84.44 125 LEU A CA 1
ATOM 961 C C . LEU A 1 125 ? -6.959 -5.034 -4.617 1.00 84.44 125 LEU A C 1
ATOM 963 O O . LEU A 1 125 ? -6.146 -4.893 -5.529 1.00 84.44 125 LEU A O 1
ATOM 967 N N . ILE A 1 126 ? -7.199 -6.220 -4.049 1.00 86.19 126 ILE A N 1
ATOM 968 C CA . ILE A 1 126 ? -6.556 -7.469 -4.482 1.00 86.19 126 ILE A CA 1
ATOM 969 C C . ILE A 1 126 ? -6.913 -7.771 -5.938 1.00 86.19 126 ILE A C 1
ATOM 971 O O . ILE A 1 126 ? -6.018 -8.034 -6.739 1.00 86.19 126 ILE A O 1
ATOM 975 N N . VAL A 1 127 ? -8.195 -7.693 -6.307 1.00 90.50 127 VAL A N 1
ATOM 976 C CA . VAL A 1 127 ? -8.636 -7.926 -7.691 1.00 90.50 127 VAL A CA 1
ATOM 977 C C . VAL A 1 127 ? -8.000 -6.914 -8.646 1.00 90.50 127 VAL A C 1
ATOM 979 O O . VAL A 1 127 ? -7.428 -7.315 -9.659 1.00 90.50 127 VAL A O 1
ATOM 982 N N . CYS A 1 128 ? -8.017 -5.621 -8.310 1.00 85.06 128 CYS A N 1
ATOM 983 C CA . CYS A 1 128 ? -7.365 -4.579 -9.108 1.00 85.06 128 CYS A CA 1
ATOM 984 C C . CYS A 1 128 ? -5.863 -4.838 -9.279 1.00 85.06 128 CYS A C 1
ATOM 986 O O . CYS A 1 128 ? -5.326 -4.677 -10.375 1.00 85.06 128 CYS A O 1
ATOM 988 N N . TYR A 1 129 ? -5.182 -5.271 -8.216 1.00 83.62 129 TYR A N 1
ATOM 989 C CA . TYR A 1 129 ? -3.763 -5.598 -8.274 1.00 83.62 129 TYR A CA 1
ATOM 990 C C . TYR A 1 129 ? -3.480 -6.824 -9.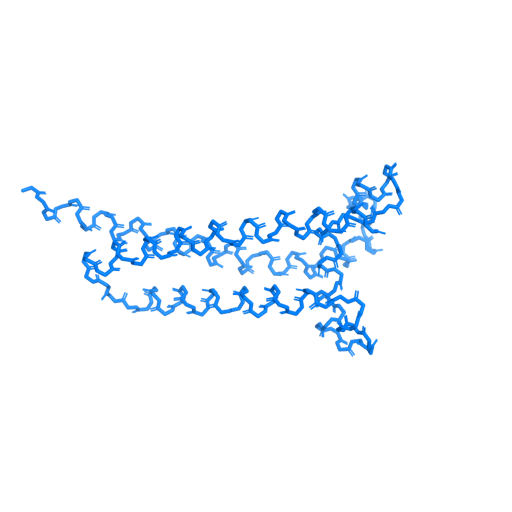153 1.00 83.62 129 TYR A C 1
ATOM 992 O O . TYR A 1 129 ? -2.533 -6.809 -9.938 1.00 83.62 129 TYR A O 1
ATOM 1000 N N . LEU A 1 130 ? -4.315 -7.861 -9.085 1.00 87.75 130 LEU A N 1
ATOM 1001 C CA . LEU A 1 130 ? -4.193 -9.029 -9.959 1.00 87.75 130 LEU A CA 1
ATOM 1002 C C . LEU A 1 130 ? -4.394 -8.654 -11.431 1.00 87.75 130 LEU A C 1
ATOM 1004 O O . LEU A 1 130 ? -3.599 -9.069 -12.273 1.00 87.75 130 LEU A O 1
ATOM 1008 N N . VAL A 1 131 ? -5.394 -7.822 -11.736 1.00 87.06 131 VAL A N 1
ATOM 1009 C CA . VAL A 1 131 ? -5.605 -7.283 -13.089 1.00 87.06 131 VAL A CA 1
ATOM 1010 C C . VAL A 1 131 ? -4.374 -6.501 -13.554 1.00 87.06 131 VAL A C 1
ATOM 1012 O O . VAL A 1 131 ? -3.901 -6.720 -14.668 1.00 87.06 131 VAL A O 1
ATOM 1015 N N . TYR A 1 132 ? -3.801 -5.654 -12.694 1.00 82.75 132 TYR A N 1
ATOM 1016 C CA . TYR A 1 132 ? -2.554 -4.951 -12.996 1.00 82.75 132 TYR A CA 1
ATOM 1017 C C . TYR A 1 132 ? -1.402 -5.914 -13.298 1.00 82.75 132 TYR A C 1
ATOM 1019 O O . TYR A 1 132 ? -0.720 -5.728 -14.299 1.00 82.75 132 TYR A O 1
ATOM 1027 N N . CYS A 1 133 ? -1.201 -6.957 -12.491 1.00 83.56 133 CYS A N 1
ATOM 1028 C CA . CYS A 1 133 ? -0.166 -7.961 -12.741 1.00 83.56 133 CYS A CA 1
ATOM 1029 C C . CYS A 1 133 ? -0.346 -8.651 -14.097 1.00 83.56 133 CYS A C 1
ATOM 1031 O O . CYS A 1 133 ? 0.636 -8.842 -14.811 1.00 83.56 133 CYS A O 1
ATOM 1033 N N . VAL A 1 134 ? -1.582 -8.995 -14.471 1.00 86.75 134 VAL A N 1
ATOM 1034 C CA . VAL A 1 134 ? -1.881 -9.596 -15.779 1.00 86.75 134 VAL A CA 1
ATOM 1035 C C . VAL A 1 134 ? -1.529 -8.630 -16.910 1.00 86.75 134 VAL A C 1
ATOM 1037 O O . VAL A 1 134 ? -0.812 -9.019 -17.828 1.00 86.75 134 VAL A O 1
ATOM 1040 N N . ILE A 1 135 ? -1.968 -7.370 -16.827 1.00 81.94 135 ILE A N 1
ATOM 1041 C CA . ILE A 1 135 ? -1.661 -6.345 -17.837 1.00 81.94 135 ILE A CA 1
ATOM 1042 C C . ILE A 1 135 ? -0.147 -6.113 -17.927 1.00 81.94 135 ILE A C 1
ATOM 1044 O O . ILE A 1 135 ? 0.402 -6.100 -19.022 1.00 81.94 135 ILE A O 1
ATOM 1048 N N . PHE A 1 136 ? 0.536 -5.985 -16.789 1.00 79.44 136 PHE A N 1
ATOM 1049 C CA . PHE A 1 136 ? 1.977 -5.739 -16.718 1.00 79.44 136 PHE A CA 1
ATOM 1050 C C . PHE A 1 136 ? 2.809 -6.853 -17.367 1.00 79.44 136 PHE A C 1
ATOM 1052 O O . PHE A 1 136 ? 3.900 -6.588 -17.854 1.00 79.44 136 PHE A O 1
ATOM 1059 N N . PHE A 1 137 ? 2.333 -8.102 -17.352 1.00 80.31 137 PHE A N 1
ATOM 1060 C CA . PHE A 1 137 ? 3.027 -9.216 -18.005 1.00 80.31 137 PHE A CA 1
ATOM 1061 C C . PHE A 1 137 ? 2.583 -9.478 -19.444 1.00 80.31 137 PHE A C 1
ATOM 1063 O O . PHE A 1 137 ? 3.320 -10.129 -20.185 1.00 80.31 137 PHE A O 1
ATOM 1070 N N . ALA A 1 138 ? 1.391 -9.022 -19.826 1.00 80.62 138 ALA A N 1
ATOM 1071 C CA . ALA A 1 138 ? 0.868 -9.171 -21.179 1.00 80.62 138 ALA A CA 1
ATOM 1072 C C . ALA A 1 138 ? 1.527 -8.210 -22.183 1.00 80.62 138 ALA A C 1
ATOM 1074 O O . ALA A 1 138 ? 1.575 -8.527 -23.372 1.00 80.62 138 ALA A O 1
ATOM 1075 N N . PHE A 1 139 ? 2.034 -7.072 -21.705 1.00 68.31 139 PHE A N 1
ATOM 1076 C CA . PHE A 1 139 ? 2.726 -6.045 -22.488 1.00 68.31 139 PHE A CA 1
ATOM 1077 C C . PHE A 1 139 ? 4.191 -5.914 -22.044 1.00 68.31 139 PHE A C 1
ATOM 1079 O O . PHE A 1 139 ? 5.029 -5.546 -22.895 1.00 68.31 139 PHE A O 1
#

pLDDT: mean 80.24, std 6.85, range [57.5, 90.5]

Sequence (139 aa):
MLCNETAKDSMAYRRTNLMIMLGWLGSIPVLLAVPWLQTHLGWLYPSCLLEQLRGRTCPMCGLTTGLRAILKAQPGALTSHPLALTFMVCGLAELIARALLLARRLTPEQTQYAIRVDLRLHAGLIVCYLVYCVIFFAF

Secondary structure (DSSP, 8-state):
-HHHHHHHHHHHHHHHHHHHHHHHHHHHHHHHHHHHHHHHHTTTSPPPHHHHHHSS--HHHHHHHHHHHHHTT-TTHHHH-HHHHHHHHHHHHHHHHHHHHHHS---HHHHHHHHHHHHHHHHHHHHHHHHHHHHHHH-

Foldseek 3Di:
DVVVVLVVLLVVLLVVLVVVLVVVVVVVVVLVCLVVCCVPVVVVRPDDPCCVVPVDHALVRLLSVLLVCVVVVPPCSCVSRVCNVVVVVVVVVSSVVSVVVNVDDDDSVRSVVVVVVVVVVVVVVVVVVVVSRVVVVVD